Protein AF-A0A6B3ETN3-F1 (afdb_monomer)

Mean predicted aligned error: 6.96 Å

Structure (mmCIF, N/CA/C/O backbone):
data_AF-A0A6B3ETN3-F1
#
_entry.id   AF-A0A6B3ETN3-F1
#
loop_
_atom_site.group_PDB
_atom_site.id
_atom_site.type_symbol
_atom_site.label_atom_id
_atom_site.label_alt_id
_atom_site.label_comp_id
_atom_site.label_asym_id
_atom_site.label_entity_id
_atom_site.label_seq_id
_atom_site.pdbx_PDB_ins_code
_atom_site.Cartn_x
_atom_site.Cartn_y
_atom_site.Cartn_z
_atom_site.occupancy
_atom_site.B_iso_or_equiv
_atom_site.auth_seq_id
_atom_site.auth_comp_id
_atom_site.auth_asym_id
_atom_site.auth_atom_id
_atom_site.pdbx_PDB_model_num
ATOM 1 N N . VAL A 1 1 ? 3.033 7.992 0.569 1.00 93.31 1 VAL A N 1
ATOM 2 C CA . VAL A 1 1 ? 2.835 8.498 1.948 1.00 93.31 1 VAL A CA 1
ATOM 3 C C . VAL A 1 1 ? 2.180 7.387 2.762 1.00 93.31 1 VAL A C 1
ATOM 5 O O . VAL A 1 1 ? 1.122 6.946 2.329 1.00 93.31 1 VAL A O 1
ATOM 8 N N . PRO A 1 2 ? 2.806 6.864 3.833 1.00 95.38 2 PRO A N 1
ATOM 9 C CA . PRO A 1 2 ? 2.234 5.781 4.642 1.00 95.38 2 PRO A CA 1
ATOM 10 C C . PRO A 1 2 ? 1.120 6.282 5.571 1.00 95.38 2 PRO A C 1
ATOM 12 O O . PRO A 1 2 ? 1.100 7.465 5.918 1.00 95.38 2 PRO A O 1
ATOM 15 N N . PHE A 1 3 ? 0.221 5.386 6.004 1.00 94.06 3 PHE A N 1
ATOM 16 C CA . PHE A 1 3 ? -0.909 5.732 6.883 1.00 94.06 3 PHE A CA 1
ATOM 17 C C . PHE A 1 3 ? -0.454 6.416 8.184 1.00 94.06 3 PHE A C 1
ATOM 19 O O . PHE A 1 3 ? -1.071 7.387 8.615 1.00 94.06 3 PHE A O 1
ATOM 26 N N . GLY A 1 4 ? 0.700 6.003 8.728 1.00 94.56 4 GLY A N 1
ATOM 27 C CA . GLY A 1 4 ? 1.351 6.621 9.891 1.00 94.56 4 GLY A CA 1
ATOM 28 C C . GLY A 1 4 ? 1.549 8.142 9.811 1.00 94.56 4 GLY A C 1
ATOM 29 O O . GLY A 1 4 ? 1.658 8.800 10.843 1.00 94.56 4 GLY A O 1
ATOM 30 N N . GLN A 1 5 ? 1.551 8.744 8.617 1.00 95.56 5 GLN A N 1
ATOM 31 C CA . GLN A 1 5 ? 1.693 10.200 8.473 1.00 95.56 5 GLN A CA 1
ATOM 32 C C . GLN A 1 5 ? 0.469 10.999 8.930 1.00 95.56 5 GLN A C 1
ATOM 34 O O . GLN A 1 5 ? 0.551 12.215 9.082 1.00 95.56 5 GLN A O 1
ATOM 39 N N . ILE A 1 6 ? -0.653 10.344 9.240 1.00 95.44 6 ILE A N 1
ATOM 40 C CA . ILE A 1 6 ? -1.814 11.021 9.830 1.00 95.44 6 ILE A CA 1
ATOM 41 C C . ILE A 1 6 ? -1.496 11.665 11.197 1.00 95.44 6 ILE A C 1
ATOM 43 O O . ILE A 1 6 ? -2.139 12.642 11.582 1.00 95.44 6 ILE A O 1
ATOM 47 N N . ARG A 1 7 ? -0.438 11.202 11.877 1.00 94.12 7 ARG A N 1
ATOM 48 C CA . ARG A 1 7 ? 0.092 11.795 13.115 1.00 94.12 7 ARG A CA 1
ATOM 49 C C . ARG A 1 7 ? 0.535 13.246 12.947 1.00 94.12 7 ARG A C 1
ATOM 51 O O . ARG A 1 7 ? 0.411 14.027 13.884 1.00 94.12 7 ARG A O 1
ATOM 58 N N . GLU A 1 8 ? 1.001 13.637 11.758 1.00 95.25 8 GLU A N 1
ATOM 59 C CA . GLU A 1 8 ? 1.346 15.038 11.465 1.00 95.25 8 GLU A CA 1
ATOM 60 C C . GLU A 1 8 ? 0.123 15.964 11.554 1.00 95.25 8 GLU A C 1
ATOM 62 O O . GLU A 1 8 ? 0.258 17.173 11.725 1.00 95.25 8 GLU A O 1
ATOM 67 N N . ARG A 1 9 ? -1.086 15.395 11.481 1.00 95.94 9 ARG A N 1
ATOM 68 C CA . ARG A 1 9 ? -2.359 16.103 11.654 1.00 95.94 9 ARG A CA 1
ATOM 69 C C . ARG A 1 9 ? -2.919 15.966 13.078 1.00 95.94 9 ARG A C 1
ATOM 71 O O . ARG A 1 9 ? -4.052 16.366 13.311 1.00 95.94 9 ARG A O 1
ATOM 78 N N . GLY A 1 10 ? -2.145 15.409 14.013 1.00 95.56 10 GLY A N 1
ATOM 79 C CA . GLY A 1 10 ? -2.514 15.261 15.423 1.00 95.56 10 GLY A CA 1
ATOM 80 C C . GLY A 1 10 ? -3.398 14.054 15.750 1.00 95.56 10 GLY A C 1
ATOM 81 O O . GLY A 1 10 ? -3.868 13.960 16.878 1.00 95.56 10 GLY A O 1
ATOM 82 N N . PHE A 1 11 ? -3.631 13.140 14.802 1.00 95.81 11 PHE A N 1
ATOM 83 C CA . PHE A 1 11 ? -4.405 11.925 15.066 1.00 95.81 11 PHE A CA 1
ATOM 84 C C . PHE A 1 11 ? -3.551 10.830 15.703 1.00 95.81 11 PHE A C 1
ATOM 86 O O . PHE A 1 11 ? -2.360 10.690 15.407 1.00 95.81 11 PHE A O 1
ATOM 93 N N . GLU A 1 12 ? -4.194 10.011 16.531 1.00 95.50 12 GLU A N 1
ATOM 94 C CA . GLU A 1 12 ? -3.616 8.760 17.008 1.00 95.50 12 GLU A CA 1
ATOM 95 C C . GLU A 1 12 ? -3.473 7.764 15.854 1.00 95.50 12 GLU A C 1
ATOM 97 O O . GLU A 1 12 ? -4.317 7.681 14.958 1.00 95.50 12 GLU A O 1
ATOM 102 N N . VAL A 1 13 ? -2.385 6.997 15.863 1.00 95.00 13 VAL A N 1
ATOM 103 C CA . VAL A 1 13 ? -2.118 5.992 14.838 1.00 95.00 13 VAL A CA 1
ATOM 104 C C . VAL A 1 13 ? -1.383 4.804 15.434 1.00 95.00 13 VAL A C 1
ATOM 106 O O . VAL A 1 13 ? -0.529 4.947 16.309 1.00 95.00 13 VAL A O 1
ATOM 109 N N . ARG A 1 14 ? -1.712 3.610 14.945 1.00 93.50 14 ARG A N 1
ATOM 110 C CA . ARG A 1 14 ? -0.945 2.403 15.233 1.00 93.50 14 ARG A CA 1
ATOM 111 C C . ARG A 1 14 ? 0.204 2.304 14.238 1.00 93.50 14 ARG A C 1
ATOM 113 O O . ARG A 1 14 ? -0.030 2.178 13.040 1.00 93.50 14 ARG A O 1
ATOM 120 N N . GLU A 1 15 ? 1.429 2.376 14.747 1.00 87.62 15 GLU A N 1
ATOM 121 C CA . GLU A 1 15 ? 2.636 2.286 13.927 1.00 87.62 15 GLU A CA 1
ATOM 122 C C . GLU A 1 15 ? 2.803 0.880 13.347 1.00 87.62 15 GLU A C 1
ATOM 124 O O . GLU A 1 15 ? 2.807 -0.108 14.081 1.00 87.62 15 GLU A O 1
ATOM 129 N N . ASP A 1 16 ? 3.001 0.806 12.034 1.00 92.50 16 ASP A N 1
ATOM 130 C CA . ASP A 1 16 ? 3.387 -0.414 11.315 1.00 92.50 16 ASP A CA 1
ATOM 131 C C . ASP A 1 16 ? 4.855 -0.374 10.841 1.00 92.50 16 ASP A C 1
ATOM 133 O O . ASP A 1 16 ? 5.346 -1.315 10.222 1.00 92.50 16 ASP A O 1
ATOM 137 N N . GLY A 1 17 ? 5.574 0.713 11.149 1.00 91.75 17 GLY A N 1
ATOM 138 C CA . GLY A 1 17 ? 6.968 0.922 10.759 1.00 91.75 17 GLY A CA 1
ATOM 139 C C . GLY A 1 17 ? 7.171 1.302 9.288 1.00 91.75 17 GLY A C 1
ATOM 140 O O . GLY A 1 17 ? 8.320 1.452 8.866 1.00 91.75 17 GLY A O 1
ATOM 141 N N . THR A 1 18 ? 6.105 1.488 8.503 1.00 95.50 18 THR A N 1
ATOM 142 C CA . THR A 1 18 ? 6.218 1.842 7.083 1.00 95.50 18 THR A CA 1
ATOM 143 C C . THR A 1 18 ? 6.815 3.246 6.925 1.00 95.50 18 THR A C 1
ATOM 145 O O . THR A 1 18 ? 6.215 4.227 7.378 1.00 95.50 18 THR A O 1
ATOM 148 N N . PRO A 1 19 ? 7.974 3.398 6.259 1.00 94.50 19 PRO A N 1
ATOM 149 C CA . PRO A 1 19 ? 8.644 4.687 6.156 1.00 94.50 19 PRO A CA 1
ATOM 150 C C . PR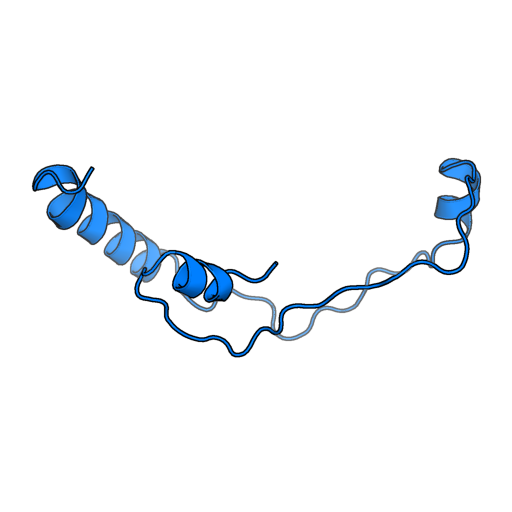O A 1 19 ? 7.974 5.602 5.125 1.00 94.50 19 PRO A C 1
ATOM 152 O O . PRO A 1 19 ? 7.399 5.157 4.126 1.00 94.50 19 PRO A O 1
ATOM 155 N N . LEU A 1 20 ? 8.105 6.917 5.319 1.00 94.88 20 LEU A N 1
ATOM 156 C CA . LEU A 1 20 ? 7.865 7.866 4.236 1.00 94.88 20 LEU A CA 1
ATOM 157 C C . LEU A 1 20 ? 9.013 7.754 3.229 1.00 94.88 20 LEU A C 1
ATOM 159 O O . LEU A 1 20 ? 10.152 8.076 3.549 1.00 94.88 20 LEU A O 1
ATOM 163 N N . ALA A 1 21 ? 8.703 7.303 2.015 1.00 95.75 21 ALA A N 1
ATOM 164 C CA . ALA A 1 21 ? 9.664 7.197 0.925 1.00 95.75 21 ALA A CA 1
ATOM 165 C C . ALA A 1 21 ? 9.428 8.289 -0.126 1.00 95.75 21 ALA A C 1
ATOM 167 O O . ALA A 1 21 ? 8.287 8.552 -0.517 1.00 95.75 21 ALA A O 1
ATOM 168 N N . VAL A 1 22 ? 10.521 8.889 -0.597 1.00 96.50 22 VAL A N 1
ATOM 169 C CA . VAL A 1 22 ? 10.548 9.847 -1.707 1.00 96.50 22 VAL A CA 1
ATOM 170 C C . VAL A 1 22 ? 11.581 9.357 -2.711 1.00 96.50 22 VAL A C 1
ATOM 172 O O . VAL A 1 22 ? 12.724 9.099 -2.343 1.00 96.50 22 VAL A O 1
ATOM 175 N N . LEU A 1 23 ? 11.176 9.230 -3.973 1.00 96.00 23 LEU A N 1
ATOM 176 C CA . LEU A 1 23 ? 12.069 8.929 -5.086 1.00 96.00 23 LEU A CA 1
ATOM 177 C C . LEU A 1 23 ? 12.139 10.164 -5.980 1.00 96.00 23 LEU A C 1
ATOM 179 O O . LEU A 1 23 ? 11.116 10.626 -6.484 1.00 96.00 23 LEU A O 1
ATOM 183 N N . VAL A 1 24 ? 13.344 10.702 -6.152 1.00 97.00 24 VAL A N 1
ATOM 184 C CA . VAL A 1 24 ? 13.611 11.809 -7.074 1.00 97.00 24 VAL A CA 1
ATOM 185 C C . VAL A 1 24 ? 14.083 11.196 -8.384 1.00 97.00 24 VAL A C 1
ATOM 187 O O . VAL A 1 24 ? 15.117 10.537 -8.418 1.00 97.00 24 VAL A O 1
ATOM 190 N N . ALA A 1 25 ? 13.299 11.361 -9.447 1.00 96.06 25 ALA A N 1
ATOM 191 C CA . ALA A 1 25 ? 13.666 10.845 -10.757 1.00 96.06 25 ALA A CA 1
ATOM 192 C C . ALA A 1 25 ? 14.763 11.725 -11.373 1.00 96.06 25 ALA A C 1
ATOM 194 O O . ALA A 1 25 ? 14.539 12.912 -11.605 1.00 96.06 25 ALA A O 1
ATOM 195 N N . GLU A 1 26 ? 15.931 11.140 -11.640 1.00 98.06 26 GLU A N 1
ATOM 196 C CA . GLU A 1 26 ? 17.009 11.805 -12.388 1.00 98.06 26 GLU A CA 1
ATOM 197 C C . GLU A 1 26 ? 16.656 11.925 -13.877 1.00 98.06 26 GLU A C 1
ATOM 199 O O . GLU A 1 26 ? 16.956 12.931 -14.517 1.00 98.06 26 GLU A O 1
ATOM 204 N N . GLU A 1 27 ? 15.948 10.926 -14.412 1.00 97.88 27 GLU A N 1
ATOM 205 C CA . GLU A 1 27 ? 15.545 10.846 -15.815 1.00 97.88 27 GLU A CA 1
ATOM 206 C C . GLU A 1 27 ? 14.074 10.433 -15.954 1.00 97.88 27 GLU A C 1
ATOM 208 O O . GLU A 1 27 ? 13.469 9.837 -15.060 1.00 97.88 27 GLU A O 1
ATOM 213 N N . THR A 1 28 ? 13.456 10.769 -17.088 1.00 97.12 28 THR A N 1
ATOM 214 C CA . THR A 1 28 ? 12.072 10.385 -17.399 1.00 97.12 28 THR A CA 1
ATOM 215 C C . THR A 1 28 ? 11.898 10.178 -18.899 1.00 97.12 28 THR A C 1
ATOM 217 O O . THR A 1 28 ? 12.206 11.061 -19.699 1.00 97.12 28 THR A O 1
ATOM 220 N N . HIS A 1 29 ? 11.326 9.034 -19.276 1.00 97.06 29 HIS A N 1
ATOM 221 C CA . HIS A 1 29 ? 11.041 8.671 -20.665 1.00 97.06 29 HIS A CA 1
ATOM 222 C C . HIS A 1 29 ? 9.566 8.305 -20.850 1.00 97.06 29 HIS A C 1
ATOM 224 O O . HIS A 1 29 ? 8.887 7.897 -19.908 1.00 97.06 29 HIS A O 1
ATOM 230 N N . ARG A 1 30 ? 9.069 8.435 -22.084 1.00 97.69 30 ARG A N 1
ATOM 231 C CA . ARG A 1 30 ? 7.746 7.950 -22.499 1.00 97.69 30 ARG A CA 1
ATOM 232 C C . ARG A 1 30 ? 7.938 6.848 -23.531 1.00 97.69 30 ARG A C 1
ATOM 234 O O . ARG A 1 30 ? 8.664 7.057 -24.496 1.00 97.69 30 ARG A O 1
ATOM 241 N N . LEU A 1 31 ? 7.285 5.712 -23.319 1.00 97.31 31 LEU A N 1
ATOM 242 C CA . LEU A 1 31 ? 7.396 4.519 -24.157 1.00 97.31 31 LEU A CA 1
ATOM 243 C C . LEU A 1 31 ? 5.989 4.017 -24.528 1.00 97.31 31 LEU A C 1
ATOM 245 O O . LEU A 1 31 ? 5.065 4.208 -23.727 1.00 97.31 31 LEU A O 1
ATOM 249 N N . PRO A 1 32 ? 5.803 3.382 -25.698 1.00 97.88 32 PRO A N 1
ATOM 250 C CA . PRO A 1 32 ? 4.556 2.699 -26.035 1.00 97.88 32 PRO A CA 1
ATOM 251 C C . PRO A 1 32 ? 4.271 1.539 -25.069 1.00 97.88 32 PRO A C 1
ATOM 253 O O . PRO A 1 32 ? 5.156 0.753 -24.730 1.00 97.88 32 PRO A O 1
ATOM 256 N N . LEU A 1 33 ? 3.028 1.440 -24.590 1.00 97.25 33 LEU A N 1
ATOM 257 C CA . LEU A 1 33 ? 2.633 0.445 -23.583 1.00 97.25 33 LEU A CA 1
ATOM 258 C C . LEU A 1 33 ? 2.744 -0.995 -24.108 1.00 97.25 33 LEU A C 1
ATOM 260 O O . LEU A 1 33 ? 3.142 -1.900 -23.374 1.00 97.25 33 LEU A O 1
ATOM 264 N N . ASP A 1 34 ? 2.365 -1.208 -25.363 1.00 97.19 34 ASP A N 1
ATOM 265 C CA . ASP A 1 34 ? 2.395 -2.500 -26.045 1.00 97.19 34 ASP A CA 1
ATOM 266 C C .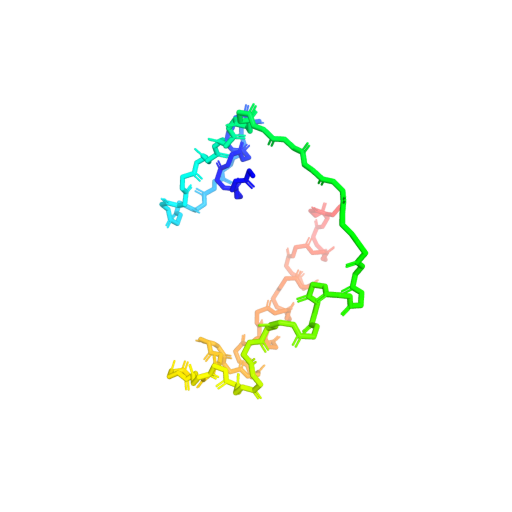 ASP A 1 34 ? 3.824 -3.026 -26.198 1.00 97.19 34 ASP A C 1
ATOM 268 O O . ASP A 1 34 ? 4.092 -4.178 -25.857 1.00 97.19 34 ASP A O 1
ATOM 272 N N . GLU A 1 35 ? 4.759 -2.165 -26.601 1.00 97.19 35 GLU A N 1
ATOM 273 C CA . GLU A 1 35 ? 6.178 -2.517 -26.690 1.00 97.19 35 GLU A CA 1
ATOM 274 C C . GLU A 1 35 ? 6.750 -2.922 -25.325 1.00 97.19 35 GLU A C 1
ATOM 276 O O . GLU A 1 35 ? 7.428 -3.941 -25.210 1.00 97.19 35 GLU A O 1
ATOM 281 N N . VAL A 1 36 ? 6.440 -2.166 -24.267 1.00 96.38 36 VAL A N 1
ATOM 282 C CA . VAL A 1 36 ? 6.966 -2.443 -22.919 1.00 96.38 36 VAL A CA 1
ATOM 283 C C . VAL A 1 36 ? 6.375 -3.723 -22.333 1.00 96.38 36 VAL A C 1
ATOM 285 O O . VAL A 1 36 ? 7.094 -4.535 -21.752 1.00 96.38 36 VAL A O 1
ATOM 288 N N . THR A 1 37 ? 5.066 -3.924 -22.476 1.00 95.00 37 THR A N 1
ATOM 289 C CA . THR A 1 37 ?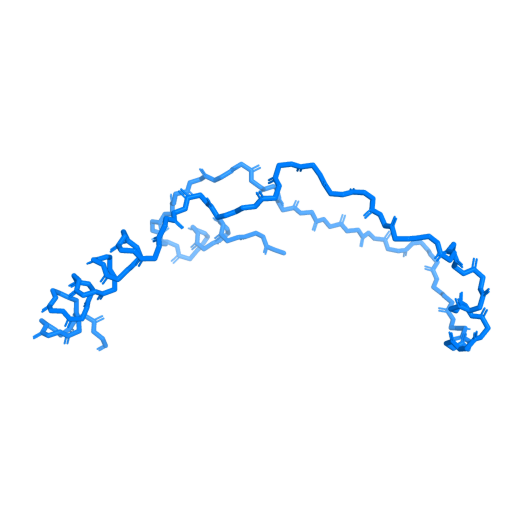 4.395 -5.105 -21.914 1.00 95.00 37 THR A CA 1
ATOM 290 C C . THR A 1 37 ? 4.786 -6.396 -22.627 1.00 95.00 37 THR A C 1
ATOM 292 O O . THR A 1 37 ? 4.887 -7.427 -21.964 1.00 95.00 37 THR A O 1
ATOM 295 N N . ALA A 1 38 ? 5.098 -6.346 -23.928 1.00 95.56 38 ALA A N 1
ATOM 296 C CA . ALA A 1 38 ? 5.610 -7.493 -24.680 1.00 95.56 38 ALA A CA 1
ATOM 297 C C . ALA A 1 38 ? 6.984 -7.993 -24.185 1.00 95.56 38 ALA A C 1
ATOM 299 O O . ALA A 1 38 ? 7.340 -9.145 -24.432 1.00 95.56 38 ALA A O 1
ATOM 300 N N . LEU A 1 39 ? 7.746 -7.151 -23.477 1.00 95.31 39 LEU A N 1
ATOM 301 C CA . LEU A 1 39 ? 9.055 -7.491 -22.906 1.00 95.31 39 LEU A CA 1
ATOM 302 C C . LEU A 1 39 ? 8.972 -8.082 -21.491 1.00 95.31 39 LEU A C 1
ATOM 304 O O . LEU A 1 39 ? 9.979 -8.573 -20.974 1.00 95.31 39 LEU A O 1
ATOM 308 N N . LEU A 1 40 ? 7.808 -8.023 -20.837 1.00 92.94 40 LEU A N 1
ATOM 309 C CA . LEU A 1 40 ? 7.656 -8.534 -19.477 1.00 92.94 40 LEU A CA 1
ATOM 310 C C . LEU A 1 40 ? 7.749 -10.071 -19.446 1.00 92.94 40 LEU A C 1
ATOM 312 O O . LEU A 1 40 ? 7.281 -10.745 -20.367 1.00 92.94 40 LEU A O 1
ATOM 316 N N . PRO A 1 41 ? 8.302 -10.668 -18.373 1.00 92.56 41 PRO A N 1
ATOM 317 C CA . PRO A 1 41 ? 8.312 -12.116 -18.220 1.00 92.56 41 PRO A CA 1
ATOM 318 C C . PRO A 1 41 ? 6.893 -12.700 -18.231 1.00 92.56 41 PRO A C 1
ATOM 320 O O . PRO A 1 41 ? 6.015 -12.248 -17.502 1.00 92.56 41 PRO A O 1
ATOM 323 N N . ALA A 1 42 ? 6.681 -13.764 -19.008 1.00 89.50 42 ALA A N 1
ATOM 324 C CA . ALA A 1 42 ? 5.363 -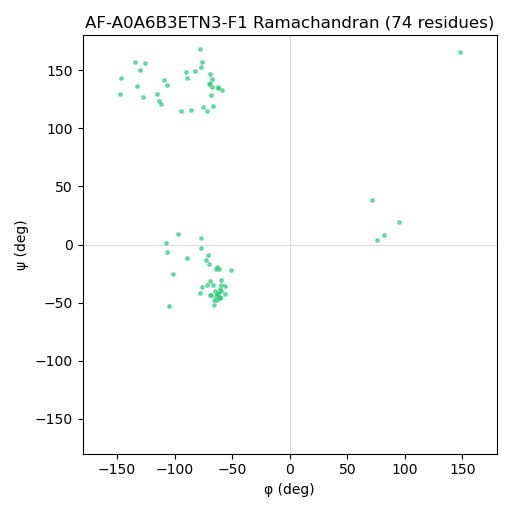14.388 -19.166 1.00 89.50 42 ALA A CA 1
ATOM 325 C C . ALA A 1 42 ? 4.928 -15.279 -17.982 1.00 89.50 42 ALA A C 1
ATOM 327 O O . ALA A 1 42 ? 3.836 -15.848 -18.003 1.00 89.50 42 ALA A O 1
ATOM 328 N N . HIS A 1 43 ? 5.772 -15.456 -16.963 1.00 88.50 43 H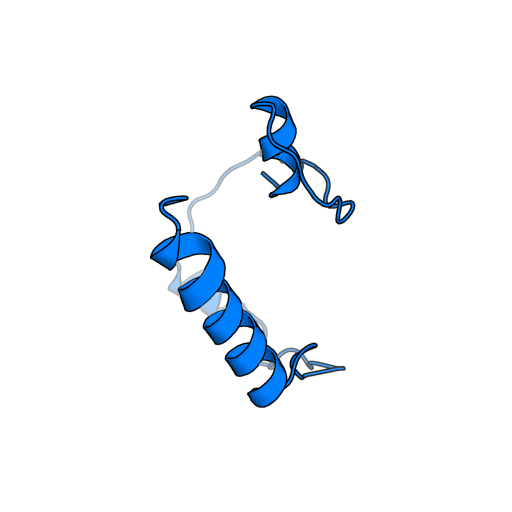IS A N 1
ATOM 329 C CA . HIS A 1 43 ? 5.455 -16.320 -15.831 1.00 88.50 43 HIS A CA 1
ATOM 330 C C . HIS A 1 43 ? 4.727 -15.546 -14.733 1.00 88.50 43 HIS A C 1
ATOM 332 O O . HIS A 1 43 ? 5.036 -14.393 -14.439 1.00 88.50 43 HIS A O 1
ATOM 338 N N . ARG A 1 44 ? 3.765 -16.209 -14.085 1.00 83.69 44 ARG A N 1
ATOM 339 C CA . ARG A 1 44 ? 3.146 -15.658 -12.879 1.00 83.69 44 ARG A CA 1
ATOM 340 C C . ARG A 1 44 ? 4.161 -15.677 -11.732 1.00 83.69 44 ARG A C 1
ATOM 342 O O . ARG A 1 44 ? 4.845 -16.691 -11.573 1.00 83.69 44 ARG A O 1
ATOM 349 N N . PRO A 1 45 ? 4.237 -14.616 -10.914 1.00 86.88 45 PRO A N 1
ATOM 350 C CA . PRO A 1 45 ? 5.019 -14.670 -9.691 1.00 86.88 45 PRO A CA 1
ATOM 351 C C . PRO A 1 45 ? 4.431 -15.743 -8.768 1.00 86.88 45 PRO A C 1
ATOM 353 O O . PRO A 1 45 ? 3.212 -15.847 -8.612 1.00 86.88 45 PRO A O 1
ATOM 356 N N . GLY A 1 46 ? 5.300 -16.558 -8.174 1.00 88.56 46 GLY A N 1
ATOM 357 C CA . GLY A 1 46 ? 4.893 -17.478 -7.119 1.00 88.56 46 GLY A CA 1
ATOM 358 C C . GLY A 1 46 ? 4.481 -16.691 -5.876 1.00 88.56 46 GLY A C 1
ATOM 359 O O . GLY A 1 46 ? 5.176 -15.756 -5.485 1.00 88.56 46 GLY A O 1
ATOM 360 N N . ILE A 1 47 ? 3.365 -17.071 -5.255 1.00 89.88 47 ILE A N 1
ATOM 361 C CA . ILE A 1 47 ? 2.897 -16.478 -3.999 1.00 89.88 47 ILE A CA 1
ATOM 362 C C . ILE A 1 47 ? 2.979 -17.550 -2.914 1.00 89.88 47 ILE A C 1
ATOM 364 O O . ILE A 1 47 ? 2.403 -18.630 -3.049 1.00 89.88 47 ILE A O 1
ATOM 368 N N . VAL A 1 48 ? 3.705 -17.248 -1.840 1.00 90.75 48 VAL A N 1
ATOM 369 C CA . VAL A 1 48 ? 3.834 -18.097 -0.649 1.00 90.75 48 VAL A CA 1
ATOM 370 C C . VAL A 1 48 ? 3.086 -17.422 0.499 1.00 90.75 48 VAL A C 1
ATOM 372 O O . VAL A 1 48 ? 3.134 -16.202 0.612 1.00 90.75 48 VAL A O 1
ATOM 375 N N . GLY A 1 49 ? 2.396 -18.200 1.338 1.00 85.56 49 GLY A N 1
ATOM 376 C CA . GLY A 1 49 ? 1.633 -17.653 2.468 1.00 85.56 49 GLY A CA 1
ATOM 377 C C . GLY A 1 49 ? 0.369 -16.904 2.040 1.00 85.56 49 GLY A C 1
ATOM 378 O O . GLY A 1 49 ? 0.049 -15.867 2.606 1.00 85.56 49 GLY A O 1
ATOM 379 N N . HIS A 1 50 ? -0.328 -17.402 1.015 1.00 84.12 50 HIS A N 1
ATOM 380 C CA . HIS A 1 50 ? -1.610 -16.8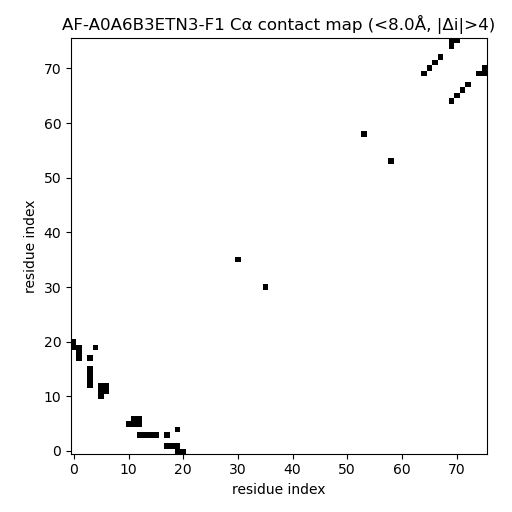39 0.605 1.00 84.12 50 HIS A CA 1
ATOM 381 C C . HIS A 1 50 ? -2.680 -17.116 1.669 1.00 84.12 50 HIS A C 1
ATOM 383 O O . HIS A 1 50 ? -2.747 -18.213 2.222 1.00 84.12 50 HIS A O 1
ATOM 389 N N . GLY A 1 51 ? -3.524 -16.126 1.931 1.00 86.81 51 GLY A N 1
ATOM 390 C CA . GLY A 1 51 ? -4.583 -16.205 2.928 1.00 86.81 51 GLY A CA 1
ATOM 391 C C . GLY A 1 51 ? -4.835 -14.842 3.554 1.00 86.81 51 GLY A C 1
ATOM 392 O O . GLY A 1 51 ? -4.041 -13.917 3.384 1.00 86.81 51 GLY A O 1
ATOM 393 N N . PHE A 1 52 ? -5.954 -14.727 4.254 1.00 90.94 52 PHE A N 1
ATOM 394 C CA . PHE A 1 52 ? -6.241 -13.573 5.093 1.00 90.94 52 PHE A CA 1
ATOM 395 C C . PHE A 1 52 ? -5.707 -13.827 6.503 1.00 90.94 52 PHE A C 1
ATOM 397 O O . PHE A 1 52 ? -5.668 -14.964 6.972 1.00 90.94 52 PHE A O 1
ATOM 404 N N . ASP A 1 53 ? -5.291 -12.760 7.172 1.00 89.25 53 ASP A N 1
ATOM 405 C CA . ASP A 1 53 ? -4.933 -12.754 8.592 1.00 89.25 53 ASP A CA 1
ATOM 406 C C . ASP A 1 53 ? -6.163 -12.856 9.509 1.00 89.25 53 ASP A C 1
ATOM 408 O O . ASP A 1 53 ? -6.030 -13.150 10.697 1.00 89.25 53 ASP A O 1
ATOM 412 N N . GLN A 1 54 ? -7.357 -12.661 8.947 1.00 91.62 54 GLN A N 1
ATOM 413 C CA . GLN A 1 54 ? -8.638 -12.786 9.622 1.00 91.62 54 GLN A CA 1
ATOM 414 C C . GLN A 1 54 ? -9.611 -13.611 8.772 1.00 91.62 54 GLN A C 1
ATOM 416 O O . GLN A 1 54 ? -9.706 -13.406 7.563 1.00 91.62 54 GLN A O 1
ATOM 421 N N . ASP A 1 55 ? -10.339 -14.529 9.408 1.00 93.25 55 ASP A N 1
ATOM 422 C CA . ASP A 1 55 ? -11.419 -15.265 8.751 1.00 93.25 55 ASP A CA 1
ATOM 423 C C . ASP A 1 55 ? -12.703 -14.422 8.618 1.00 93.25 55 ASP A C 1
ATOM 425 O O . ASP A 1 55 ? -12.842 -13.337 9.196 1.00 93.25 55 ASP A O 1
ATOM 429 N N . ASP A 1 56 ? -13.642 -14.923 7.814 1.00 93.88 56 ASP A N 1
ATOM 430 C CA . ASP A 1 56 ? -14.885 -14.220 7.492 1.00 93.88 56 ASP A CA 1
ATOM 431 C C . ASP A 1 56 ? -15.735 -13.944 8.742 1.00 93.88 56 ASP A C 1
ATOM 433 O O . ASP A 1 56 ? -16.306 -12.858 8.873 1.00 93.88 56 ASP A O 1
ATOM 437 N N . ASP A 1 57 ? -15.781 -14.886 9.688 1.00 96.00 57 ASP A N 1
ATOM 438 C CA . ASP A 1 57 ? -16.558 -14.757 10.924 1.00 96.00 57 ASP A CA 1
ATOM 439 C C . ASP A 1 57 ? -15.970 -13.671 11.840 1.00 96.00 57 ASP A C 1
ATOM 441 O O . ASP A 1 57 ? -16.703 -12.822 12.367 1.00 96.00 57 ASP A O 1
ATOM 445 N N . ALA A 1 58 ?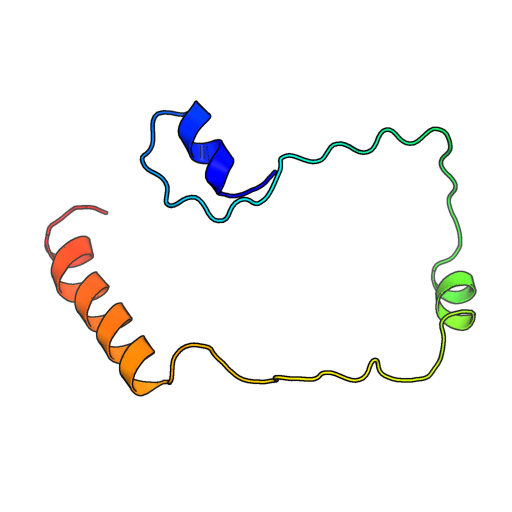 -14.644 -13.629 11.995 1.00 94.62 58 ALA A N 1
ATOM 446 C CA . ALA A 1 58 ? -13.952 -12.597 12.761 1.00 94.62 58 ALA A C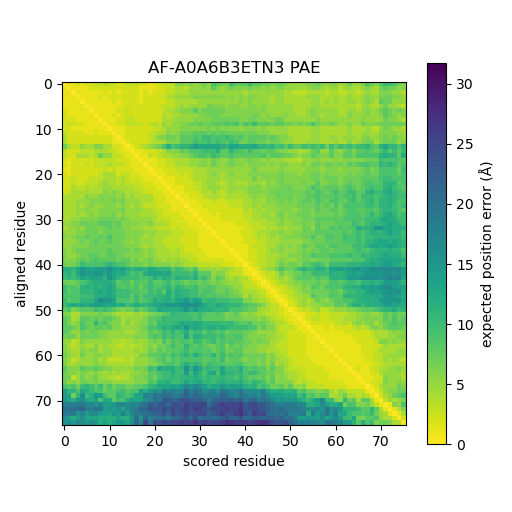A 1
ATOM 447 C C . ALA A 1 58 ? -14.069 -11.213 12.097 1.00 94.62 58 ALA A C 1
ATOM 449 O O . ALA A 1 58 ? -14.226 -10.196 12.792 1.00 94.62 58 ALA A O 1
ATOM 450 N N . TYR A 1 59 ? -14.075 -11.156 10.762 1.00 93.25 59 TYR A N 1
ATOM 451 C CA . TYR A 1 59 ? -14.353 -9.920 10.029 1.00 93.25 59 TYR A CA 1
ATOM 452 C C . TYR A 1 59 ? -15.790 -9.445 10.238 1.00 93.25 59 TYR A C 1
ATOM 454 O O . TYR A 1 59 ? -16.002 -8.284 10.606 1.00 93.25 59 TYR A O 1
ATOM 462 N N . ALA A 1 60 ? -16.771 -10.338 10.109 1.00 94.25 60 ALA A N 1
ATOM 463 C CA . ALA A 1 60 ? -18.179 -10.026 10.332 1.00 94.25 60 ALA A CA 1
ATOM 464 C C . ALA A 1 60 ? -18.438 -9.526 11.763 1.00 94.25 60 ALA A C 1
ATOM 466 O O . ALA A 1 60 ? -19.174 -8.553 11.958 1.00 94.25 60 ALA A O 1
ATOM 467 N N . ALA A 1 61 ? -17.788 -10.126 12.765 1.00 93.94 61 ALA A N 1
ATOM 468 C CA . ALA A 1 61 ? -17.877 -9.678 14.152 1.00 93.94 61 ALA A CA 1
ATOM 469 C C . ALA A 1 61 ? -17.315 -8.257 14.344 1.00 93.94 61 ALA A C 1
ATOM 471 O O . ALA A 1 61 ? -17.936 -7.434 15.026 1.00 93.94 61 ALA A O 1
ATOM 472 N N . THR A 1 62 ? -16.172 -7.948 13.721 1.00 91.62 62 THR A N 1
ATOM 473 C CA . THR A 1 62 ? -15.564 -6.608 13.763 1.00 91.62 62 THR A CA 1
ATOM 474 C C . THR A 1 62 ? -16.465 -5.562 13.115 1.00 91.62 62 THR A C 1
ATOM 476 O O . THR A 1 62 ? -16.738 -4.532 13.732 1.00 91.62 62 THR A O 1
ATOM 479 N N . VAL A 1 63 ? -16.996 -5.842 11.922 1.00 91.75 63 VAL A N 1
ATOM 480 C CA . VAL A 1 63 ? -17.937 -4.943 11.235 1.00 91.75 63 VAL A CA 1
ATOM 481 C C . VAL A 1 63 ? -19.197 -4.732 12.074 1.00 91.75 63 VAL A C 1
ATOM 483 O O . VAL A 1 63 ? -19.621 -3.596 12.285 1.00 91.75 63 VAL A O 1
ATOM 486 N N . GLY A 1 64 ? -19.771 -5.810 12.613 1.00 90.19 64 GLY A N 1
ATOM 487 C CA . GLY A 1 64 ? -20.968 -5.733 13.446 1.00 90.19 64 GLY A CA 1
ATOM 488 C C . GLY A 1 64 ? -20.781 -4.868 14.695 1.00 90.19 64 GLY A C 1
ATOM 489 O O . GLY A 1 64 ? -21.724 -4.189 15.102 1.00 90.19 64 GLY A O 1
ATOM 490 N N . ARG A 1 65 ? -19.581 -4.866 15.291 1.00 89.31 65 ARG A N 1
ATOM 491 C CA . ARG A 1 65 ? -19.232 -3.981 16.412 1.00 89.31 65 ARG A CA 1
ATOM 492 C C . ARG A 1 65 ? -19.223 -2.514 15.979 1.00 89.31 65 ARG A C 1
ATOM 494 O O . ARG A 1 65 ? -19.941 -1.722 16.571 1.00 89.31 65 ARG A O 1
ATOM 501 N N . VAL A 1 66 ? -18.503 -2.180 14.907 1.00 88.56 66 VAL A N 1
ATOM 502 C CA . VAL A 1 66 ? -18.413 -0.799 14.388 1.00 88.56 66 VAL A CA 1
ATOM 503 C C . VAL A 1 66 ? -19.799 -0.220 14.081 1.00 88.56 66 VAL A C 1
ATOM 505 O O . VAL A 1 66 ? -20.098 0.914 14.444 1.00 88.56 66 VAL A O 1
ATOM 508 N N . LEU A 1 67 ? -20.684 -1.010 13.464 1.00 86.75 67 LEU A N 1
ATOM 509 C CA . LEU A 1 67 ? -22.042 -0.561 13.142 1.00 86.75 67 LEU A CA 1
ATOM 510 C C . LEU A 1 67 ? -22.871 -0.206 14.385 1.00 86.75 67 LEU A C 1
ATOM 512 O O . LEU A 1 67 ? -23.613 0.774 14.361 1.00 86.75 67 LEU A O 1
ATOM 516 N N . ARG A 1 68 ? -22.780 -1.009 15.451 1.00 85.75 68 ARG A N 1
ATOM 517 C CA . ARG A 1 68 ? -23.549 -0.774 16.681 1.00 85.75 68 ARG A CA 1
ATOM 518 C C . ARG A 1 68 ? -22.951 0.335 17.534 1.00 85.75 68 ARG A C 1
ATOM 520 O O . ARG A 1 68 ? -23.704 1.150 18.058 1.00 85.75 68 ARG A O 1
ATOM 527 N N . ASP A 1 69 ? -21.629 0.348 17.654 1.00 81.06 69 ASP A N 1
ATOM 528 C CA . ASP A 1 69 ? -20.953 1.063 18.734 1.00 81.06 69 ASP A CA 1
ATOM 529 C C . ASP A 1 69 ? -20.372 2.410 18.278 1.00 81.06 69 ASP A C 1
ATOM 531 O O . ASP A 1 69 ? -20.280 3.318 19.097 1.00 81.06 69 ASP A O 1
ATOM 535 N N . GLU A 1 70 ? -20.060 2.578 16.987 1.00 76.12 70 GLU A N 1
ATOM 536 C CA . GLU A 1 70 ? -19.487 3.822 16.436 1.00 76.12 70 GLU A CA 1
ATOM 537 C C . GLU A 1 70 ? -20.547 4.616 15.655 1.00 76.12 70 GLU A C 1
ATOM 539 O O . GLU A 1 70 ? -20.840 5.778 15.929 1.00 76.12 70 GLU A O 1
ATOM 544 N N . ILE A 1 71 ? -21.209 3.961 14.695 1.00 70.94 71 ILE A N 1
ATOM 545 C CA . ILE A 1 71 ? -22.204 4.635 13.845 1.00 70.94 71 ILE A CA 1
ATOM 546 C C . ILE A 1 71 ? -23.515 4.862 14.610 1.00 70.94 71 ILE A C 1
ATOM 548 O O . ILE A 1 71 ? -24.158 5.899 14.457 1.00 70.94 71 ILE A O 1
ATOM 552 N N . GLY A 1 72 ? -23.908 3.911 15.463 1.00 62.66 72 GLY A N 1
ATOM 553 C CA . GLY A 1 72 ? -25.115 4.015 16.288 1.00 62.66 72 GLY A CA 1
ATOM 554 C C . GLY A 1 72 ? -25.032 5.049 17.419 1.00 62.66 72 GLY A C 1
ATOM 555 O O . GLY A 1 72 ? -26.072 5.431 17.955 1.00 62.66 72 GLY A O 1
ATOM 556 N N . SER A 1 73 ? -23.827 5.507 17.774 1.00 65.25 73 SER A N 1
ATOM 557 C CA . SER A 1 73 ? -23.562 6.412 18.902 1.00 65.25 73 SER A CA 1
ATOM 558 C C . SER A 1 73 ? -23.228 7.853 18.490 1.00 65.25 73 SER A C 1
ATOM 560 O O . SER A 1 73 ? -23.201 8.729 19.353 1.00 65.25 73 SER A O 1
ATOM 562 N N . GLY A 1 74 ? -23.071 8.129 17.188 1.00 58.09 74 GLY A N 1
ATOM 563 C CA . GLY A 1 74 ? -22.885 9.484 16.656 1.00 58.09 74 GLY A CA 1
ATOM 564 C C . GLY A 1 74 ? -21.432 9.915 16.436 1.00 58.09 74 GLY A C 1
ATOM 565 O O . GLY A 1 74 ? -21.187 11.110 16.317 1.00 58.09 74 GLY A O 1
ATOM 566 N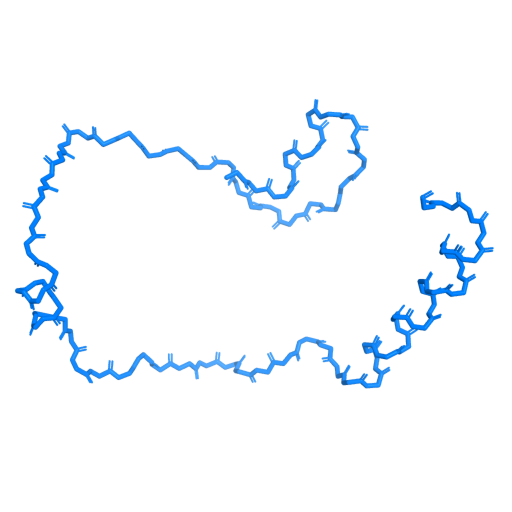 N . GLU A 1 75 ? -20.488 8.974 16.341 1.00 70.25 75 GLU A N 1
ATOM 567 C CA . GLU A 1 75 ? -19.077 9.230 15.975 1.00 70.25 75 GLU A CA 1
ATOM 568 C C . GLU A 1 75 ? -18.877 9.458 14.452 1.00 70.25 75 GLU A C 1
ATOM 570 O O . GLU A 1 75 ? -17.748 9.543 13.967 1.00 70.25 75 GLU A O 1
ATOM 575 N N . GLY A 1 76 ? -19.975 9.522 13.684 1.00 56.31 76 GLY A N 1
ATOM 576 C CA . GLY A 1 76 ? -20.001 9.632 12.217 1.00 56.31 76 GLY A CA 1
ATOM 577 C C . GLY A 1 76 ? -20.166 11.044 11.671 1.00 56.31 76 GLY A C 1
ATOM 578 O O . GLY A 1 76 ? -20.948 11.826 12.256 1.00 56.31 76 GLY A O 1
#

Foldseek 3Di:
DDPVCCVVVVDDDDDPPDDDDDDDDPDDDDDDPVVVVVPDDPDDDDDDPDDDPDDPVRVVVVVVCCVCPCVVVPVD

Solvent-accessible surface area (backbone atoms only — not comparable to full-atom values): 5345 Å² total; per-residue (Å²): 124,42,80,63,57,48,43,84,77,72,45,89,72,82,81,82,80,67,68,79,76,85,86,84,75,91,71,85,86,86,76,63,66,68,68,57,58,72,70,51,78,91,68,79,80,86,80,81,86,82,77,71,100,60,55,70,68,62,47,51,52,52,53,55,46,46,54,58,66,38,58,65,68,64,80,110

Radius of gyration: 21.12 Å; Cα contacts (8 Å, |Δi|>4): 25; chains: 1; bounding box: 42×34×46 Å

Secondary structure (DSSP, 8-state):
--GGGGGGGT---------------S------HHHHHHTS-SSPPP--S-S-SS-HHHHHHHHHHHIIIIITTT--

pLDDT: mean 90.52, std 8.99, range [56.31, 98.06]

Sequence (76 aa):
VPFGQIRERGFEVREDGTPLAVLVAEETHRLPLDEVTALLPAHRPGIVGHGFDQDDDAYAATVGRVLRDEIGSGEG